Protein AF-A0A0C2JPX8-F1 (afdb_monomer_lite)

Structure (mmCIF, N/CA/C/O backbone):
data_AF-A0A0C2JPX8-F1
#
_entry.id   AF-A0A0C2JPX8-F1
#
loop_
_atom_site.group_PDB
_atom_site.id
_atom_site.type_symbol
_atom_site.label_atom_id
_atom_site.label_alt_id
_atom_site.label_comp_id
_atom_site.label_asym_id
_atom_site.label_entity_id
_atom_site.label_seq_id
_atom_site.pdbx_PDB_ins_code
_atom_site.Cartn_x
_atom_site.Cartn_y
_atom_site.Cartn_z
_atom_site.occupancy
_atom_site.B_iso_or_equiv
_atom_site.auth_seq_id
_atom_site.auth_comp_id
_atom_site.auth_asym_id
_atom_site.auth_atom_id
_atom_site.pdbx_PDB_model_num
ATOM 1 N N . MET A 1 1 ? 10.634 -62.942 -12.193 1.00 43.28 1 MET A N 1
ATOM 2 C CA . MET A 1 1 ? 10.716 -61.621 -11.529 1.00 43.28 1 MET A CA 1
ATOM 3 C C . MET A 1 1 ? 11.024 -60.560 -12.568 1.00 43.28 1 MET A C 1
ATOM 5 O O . MET A 1 1 ? 12.097 -60.621 -13.146 1.00 43.28 1 MET A O 1
ATOM 9 N N . LYS A 1 2 ? 10.085 -59.637 -12.792 1.00 34.66 2 LYS A N 1
ATOM 10 C CA . LYS A 1 2 ? 10.260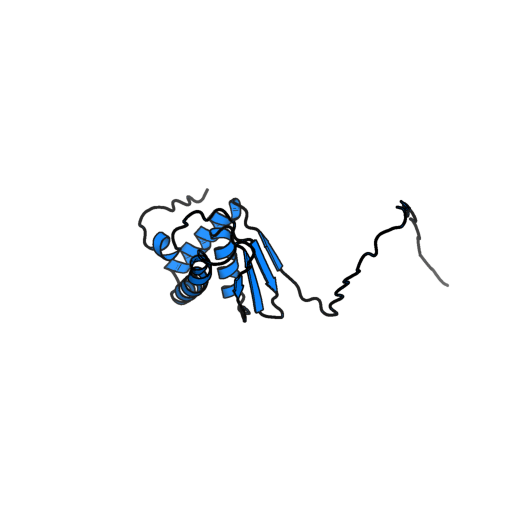 -58.183 -12.972 1.00 34.66 2 LYS A CA 1
ATOM 11 C C . LYS A 1 2 ? 8.965 -57.647 -13.586 1.00 34.66 2 LYS A C 1
ATOM 13 O O . LYS A 1 2 ? 8.630 -57.945 -14.725 1.00 34.66 2 LYS A O 1
ATOM 18 N N . LYS A 1 3 ? 8.199 -56.945 -12.750 1.00 36.62 3 LYS A N 1
ATOM 19 C CA . LYS A 1 3 ? 7.148 -56.023 -13.174 1.00 36.62 3 LYS A CA 1
ATOM 20 C C . LYS A 1 3 ? 7.862 -54.798 -13.726 1.00 36.62 3 LYS A C 1
ATOM 22 O O . LYS A 1 3 ? 8.678 -54.235 -13.003 1.00 36.62 3 LYS A O 1
ATOM 27 N N . GLU A 1 4 ? 7.510 -54.359 -14.923 1.00 34.53 4 GLU A N 1
ATOM 28 C CA . GLU A 1 4 ? 7.796 -52.992 -15.340 1.00 34.53 4 GLU A CA 1
ATOM 29 C C . GLU A 1 4 ? 6.554 -52.423 -16.019 1.00 34.53 4 GLU A C 1
ATOM 31 O O . GLU A 1 4 ? 6.160 -52.780 -17.125 1.00 34.53 4 GLU A O 1
ATOM 36 N N . SER A 1 5 ? 5.868 -51.613 -15.220 1.00 40.56 5 SER A N 1
ATOM 37 C CA . SER A 1 5 ? 4.801 -50.708 -15.601 1.00 40.56 5 SER A CA 1
ATOM 38 C C . SER A 1 5 ? 5.434 -49.520 -16.305 1.00 40.56 5 SER A C 1
ATOM 40 O O . SER A 1 5 ? 6.288 -48.886 -15.699 1.00 40.56 5 SER A O 1
ATOM 42 N N . ASN A 1 6 ? 4.966 -49.177 -17.504 1.00 37.09 6 ASN A N 1
ATOM 43 C CA . ASN A 1 6 ? 4.889 -47.790 -17.962 1.00 37.09 6 ASN A CA 1
ATOM 44 C C . ASN A 1 6 ? 3.889 -47.687 -19.119 1.00 37.09 6 ASN A C 1
ATOM 46 O O . ASN A 1 6 ? 4.187 -48.008 -20.266 1.00 37.09 6 ASN A O 1
ATOM 50 N N . ARG A 1 7 ? 2.672 -47.236 -18.792 1.00 37.94 7 ARG A N 1
ATOM 51 C CA . ARG A 1 7 ? 1.721 -46.682 -19.759 1.00 37.94 7 ARG A CA 1
ATOM 52 C C . ARG A 1 7 ? 2.335 -45.401 -20.332 1.00 37.94 7 ARG A C 1
ATOM 54 O O . ARG A 1 7 ? 2.373 -44.389 -19.642 1.00 37.94 7 ARG A O 1
ATOM 61 N N . GLN A 1 8 ? 2.793 -45.453 -21.577 1.00 37.81 8 GLN A N 1
ATOM 62 C CA . GLN A 1 8 ? 2.970 -44.274 -22.422 1.00 37.81 8 GLN A CA 1
ATOM 63 C C . GLN A 1 8 ? 1.706 -44.118 -23.278 1.00 37.81 8 GLN A C 1
ATOM 65 O O . GLN A 1 8 ? 1.369 -44.994 -24.067 1.00 37.81 8 GLN A O 1
ATOM 70 N N . LEU A 1 9 ? 0.970 -43.036 -23.036 1.00 32.12 9 LEU A N 1
ATOM 71 C CA . LEU A 1 9 ? -0.199 -42.541 -23.774 1.00 32.12 9 LEU A CA 1
ATOM 72 C C . LEU A 1 9 ? -0.318 -41.084 -23.274 1.00 32.12 9 LEU A C 1
ATOM 74 O O . LEU A 1 9 ? -0.439 -40.889 -22.070 1.00 32.12 9 LEU A O 1
ATOM 78 N N . PHE A 1 10 ? -0.164 -40.007 -24.035 1.00 34.19 10 PHE A N 1
ATOM 79 C CA . PHE A 1 10 ? -0.523 -39.734 -25.418 1.00 34.19 10 PHE A CA 1
ATOM 80 C C . PHE A 1 10 ? 0.502 -38.781 -26.054 1.00 34.19 10 PHE A C 1
ATOM 82 O O . PHE A 1 10 ? 0.807 -37.727 -25.498 1.00 34.19 10 PHE A O 1
ATOM 89 N N . GLU A 1 11 ? 0.969 -39.131 -27.250 1.00 37.34 11 GLU A N 1
ATOM 90 C CA . GLU A 1 11 ? 1.452 -38.171 -28.239 1.00 37.34 11 GLU A CA 1
ATOM 91 C C . GLU A 1 11 ? 0.235 -37.539 -28.923 1.00 37.34 11 GLU A C 1
ATOM 93 O O . GLU A 1 11 ? -0.553 -38.248 -29.541 1.00 37.34 11 GLU A O 1
ATOM 98 N N . MET A 1 12 ? 0.091 -36.219 -28.833 1.00 33.75 12 MET A N 1
ATOM 99 C CA . MET A 1 12 ? -0.644 -35.402 -29.804 1.00 33.75 12 MET A CA 1
ATOM 100 C C . MET A 1 12 ? 0.033 -34.033 -29.841 1.00 33.75 12 MET A C 1
ATOM 102 O O . MET A 1 12 ? -0.323 -33.098 -29.130 1.00 33.75 12 MET A O 1
ATOM 106 N N . THR A 1 13 ? 1.103 -33.961 -30.628 1.00 36.22 13 THR A N 1
ATOM 107 C CA . THR A 1 13 ? 1.795 -32.718 -30.955 1.00 36.22 13 THR A CA 1
ATOM 108 C C . THR A 1 13 ? 1.098 -32.126 -32.173 1.00 36.22 13 THR A C 1
ATOM 110 O O . THR A 1 13 ? 1.383 -32.531 -33.300 1.00 36.22 13 THR A O 1
ATOM 113 N N . ASP A 1 14 ? 0.193 -31.171 -31.966 1.00 35.84 14 ASP A N 1
ATOM 114 C CA . ASP A 1 14 ? -0.290 -30.333 -33.062 1.00 35.84 14 ASP A CA 1
ATOM 115 C C . ASP A 1 14 ? 0.857 -29.431 -33.529 1.00 35.84 14 ASP A C 1
ATOM 117 O O . ASP A 1 14 ? 1.208 -28.414 -32.926 1.00 35.84 14 ASP A O 1
ATOM 121 N N . ARG A 1 15 ? 1.486 -29.858 -34.625 1.00 35.91 15 ARG A N 1
ATOM 122 C CA . ARG A 1 15 ? 2.350 -29.030 -35.458 1.00 35.91 15 ARG A CA 1
ATOM 123 C C . ARG A 1 15 ? 1.468 -28.041 -36.219 1.00 35.91 15 ARG A C 1
ATOM 125 O O . ARG A 1 15 ? 0.912 -28.384 -37.256 1.00 35.91 15 ARG A O 1
ATOM 132 N N . GLN A 1 16 ? 1.402 -26.800 -35.750 1.00 34.66 16 GLN A N 1
ATOM 133 C CA . GLN A 1 16 ? 1.191 -25.664 -36.646 1.00 34.66 16 GLN A CA 1
ATOM 134 C C . GLN A 1 16 ? 2.543 -25.007 -36.921 1.00 34.66 16 GLN A C 1
ATOM 136 O O . GLN A 1 16 ? 3.093 -24.266 -36.107 1.00 34.66 16 GLN A O 1
ATOM 141 N N . GLU A 1 17 ? 3.099 -25.347 -38.081 1.00 34.22 17 GLU A N 1
ATOM 142 C CA . GLU A 1 17 ? 4.228 -24.657 -38.691 1.00 34.22 17 GLU A CA 1
ATOM 143 C C . GLU A 1 17 ? 3.755 -23.278 -39.177 1.00 34.22 17 GLU A C 1
ATOM 145 O O . GLU A 1 17 ? 2.850 -23.179 -40.003 1.00 34.22 17 GLU A O 1
ATOM 150 N N . LEU A 1 18 ? 4.359 -22.204 -38.660 1.00 36.69 18 LEU A N 1
ATOM 151 C CA . LEU A 1 18 ? 4.237 -20.855 -39.220 1.00 36.69 18 LEU A CA 1
ATOM 152 C C . LEU A 1 18 ? 5.552 -20.480 -39.924 1.00 36.69 18 LEU A C 1
ATOM 154 O O . LEU A 1 18 ? 6.627 -20.770 -39.387 1.00 36.69 18 LEU A O 1
ATOM 158 N N . PRO A 1 19 ? 5.489 -19.846 -41.109 1.00 33.31 19 PRO A N 1
ATOM 159 C CA . PRO A 1 19 ? 6.637 -19.675 -41.987 1.00 33.31 19 PRO A CA 1
ATOM 160 C C . PRO A 1 19 ? 7.632 -18.611 -41.500 1.00 33.31 19 PRO A C 1
ATOM 162 O O . PRO A 1 19 ? 7.293 -17.616 -40.864 1.00 33.31 19 PRO A O 1
ATOM 165 N N . ASN A 1 20 ? 8.886 -18.891 -41.852 1.00 35.12 20 ASN A N 1
ATOM 166 C CA . ASN A 1 20 ? 10.124 -18.120 -41.747 1.00 35.12 20 ASN A CA 1
ATOM 167 C C . ASN A 1 20 ? 9.996 -16.583 -41.780 1.00 35.12 20 ASN A C 1
ATOM 169 O O . ASN A 1 20 ? 9.399 -16.037 -42.704 1.00 35.12 20 ASN A O 1
ATOM 173 N N . GLY A 1 21 ? 10.707 -15.881 -40.875 1.00 40.72 21 GLY A N 1
ATOM 174 C CA . GLY A 1 21 ? 11.113 -14.497 -41.175 1.00 40.72 21 GLY A CA 1
ATOM 175 C C . GLY A 1 21 ? 11.453 -13.507 -40.056 1.00 40.72 21 GLY A C 1
ATOM 176 O O . GLY A 1 21 ? 11.807 -12.384 -40.394 1.00 40.72 21 GLY A O 1
ATOM 177 N N . VAL A 1 22 ? 11.390 -13.836 -38.758 1.00 37.38 22 VAL A N 1
ATOM 178 C CA . VAL A 1 22 ? 11.751 -12.860 -37.700 1.00 37.38 22 VAL A CA 1
ATOM 179 C C . VAL A 1 22 ? 12.680 -13.493 -36.661 1.00 37.38 22 VAL A C 1
ATOM 181 O O . VAL A 1 22 ? 12.290 -14.484 -36.035 1.00 37.38 22 VAL A O 1
ATOM 184 N N . PRO A 1 23 ? 13.893 -12.954 -36.414 1.00 37.00 23 PRO A N 1
ATOM 185 C CA . PRO A 1 23 ? 14.727 -13.444 -35.330 1.00 37.00 23 PRO A CA 1
ATOM 186 C C . PRO A 1 23 ? 14.066 -13.073 -33.998 1.00 37.00 23 PRO A C 1
ATOM 188 O O . PRO A 1 23 ? 14.153 -11.942 -33.520 1.00 37.00 23 PRO A O 1
ATOM 191 N N . LYS A 1 24 ? 13.403 -14.047 -33.367 1.00 37.88 24 LYS A N 1
ATOM 192 C CA . LYS A 1 24 ? 13.006 -13.954 -31.961 1.00 37.88 24 LYS A CA 1
ATOM 193 C C . LYS A 1 24 ? 14.287 -13.880 -31.127 1.00 37.88 24 LYS A C 1
ATOM 195 O O . LYS A 1 24 ? 14.913 -14.907 -30.868 1.00 37.88 24 LYS A O 1
ATOM 200 N N . LYS A 1 25 ? 14.672 -12.678 -30.682 1.00 32.31 25 LYS A N 1
ATOM 201 C CA . LYS A 1 25 ? 15.606 -12.512 -29.558 1.00 32.31 25 LYS A CA 1
ATOM 202 C C . LYS A 1 25 ? 14.980 -13.194 -28.340 1.00 32.31 25 LYS A C 1
ATOM 204 O O . LYS A 1 25 ? 14.154 -12.621 -27.635 1.00 32.31 25 LYS A O 1
ATOM 209 N N . LYS A 1 26 ? 15.349 -14.456 -28.119 1.00 33.56 26 LYS A N 1
ATOM 210 C CA . LYS A 1 26 ? 15.081 -15.182 -26.881 1.00 33.56 26 LYS A CA 1
ATOM 211 C C . LYS A 1 26 ? 15.968 -14.581 -25.794 1.00 33.56 26 LYS A C 1
ATOM 213 O O . LYS A 1 26 ? 17.030 -15.115 -25.497 1.00 33.56 26 LYS A O 1
ATOM 218 N N . ASN A 1 27 ? 15.524 -13.492 -25.174 1.00 31.52 27 ASN A N 1
ATOM 219 C CA . ASN A 1 27 ? 16.053 -13.099 -23.870 1.00 31.52 27 ASN A CA 1
ATOM 220 C C . ASN A 1 27 ? 15.421 -14.007 -22.808 1.00 31.52 27 ASN A C 1
ATOM 222 O O . ASN A 1 27 ? 14.572 -13.596 -22.024 1.00 31.52 27 ASN A O 1
ATOM 226 N N . GLY A 1 28 ? 15.814 -15.281 -22.829 1.00 32.88 28 GLY A N 1
ATOM 227 C CA . GLY A 1 28 ? 15.562 -16.205 -21.736 1.00 32.88 28 GLY A CA 1
ATOM 228 C C . GLY A 1 28 ? 16.477 -15.840 -20.575 1.00 32.88 28 GLY A C 1
ATOM 229 O O . GLY A 1 28 ? 17.576 -16.375 -20.467 1.00 32.88 28 GLY A O 1
ATOM 230 N N . PHE A 1 29 ? 16.036 -14.927 -19.711 1.00 39.28 29 PHE A N 1
ATOM 231 C CA . PHE A 1 29 ? 16.633 -14.756 -18.388 1.00 39.28 29 PHE A CA 1
ATOM 232 C C . PHE A 1 29 ? 16.217 -15.952 -17.521 1.00 39.28 29 PHE A C 1
ATOM 234 O O . PHE A 1 29 ? 15.279 -15.893 -16.730 1.00 39.28 29 PHE A O 1
ATOM 241 N N . ALA A 1 30 ? 16.904 -17.079 -17.706 1.00 36.56 30 ALA A N 1
ATOM 242 C CA . ALA A 1 30 ? 16.841 -18.200 -16.782 1.00 36.56 30 ALA A CA 1
ATOM 243 C C . ALA A 1 30 ? 17.611 -17.821 -15.504 1.00 36.56 30 ALA A C 1
ATOM 245 O O . ALA A 1 30 ? 18.815 -18.052 -15.390 1.00 36.56 30 ALA A O 1
ATOM 246 N N . SER A 1 31 ? 16.922 -17.194 -14.550 1.00 39.53 31 SER A N 1
ATOM 247 C CA . SER A 1 31 ? 17.432 -16.998 -13.190 1.00 39.53 31 SER A CA 1
ATOM 248 C C . SER A 1 31 ? 17.476 -18.350 -12.473 1.00 39.53 31 SER A C 1
ATOM 250 O O . SER A 1 31 ? 16.440 -18.971 -12.251 1.00 39.53 31 SER A O 1
ATOM 252 N N . ARG A 1 32 ? 18.675 -18.809 -12.095 1.00 41.69 32 ARG A N 1
ATOM 253 C CA . ARG A 1 32 ? 18.936 -20.079 -11.382 1.00 41.69 32 ARG A CA 1
ATOM 254 C C . ARG A 1 32 ? 18.589 -20.050 -9.882 1.00 41.69 32 ARG A C 1
ATOM 256 O O . ARG A 1 32 ? 19.124 -20.835 -9.110 1.00 41.69 32 ARG A O 1
ATOM 263 N N . PHE A 1 33 ? 17.677 -19.179 -9.470 1.00 43.16 33 PHE A N 1
ATOM 264 C CA . PHE A 1 33 ? 17.110 -19.136 -8.123 1.00 43.16 33 PHE A CA 1
ATOM 265 C C . PHE A 1 33 ? 15.622 -18.798 -8.262 1.00 43.16 33 PHE A C 1
ATOM 267 O O . PHE A 1 33 ? 15.311 -17.886 -9.040 1.00 43.16 33 PHE A O 1
ATOM 274 N N . PRO A 1 34 ? 14.696 -19.471 -7.548 1.00 48.22 34 PRO A N 1
ATOM 275 C CA . PRO A 1 34 ? 13.294 -19.079 -7.545 1.00 48.22 34 PRO A CA 1
ATOM 276 C C . PRO A 1 34 ? 13.170 -17.791 -6.727 1.00 48.22 34 PRO A C 1
ATOM 278 O O . PRO A 1 34 ? 12.800 -17.787 -5.558 1.00 48.22 34 PRO A O 1
ATOM 281 N N . HIS A 1 35 ? 13.557 -16.667 -7.322 1.00 57.12 35 HIS A N 1
ATOM 282 C CA . HIS A 1 35 ? 13.210 -15.357 -6.808 1.00 57.12 35 HIS A CA 1
ATOM 283 C C . HIS A 1 35 ? 11.707 -15.219 -7.023 1.00 57.12 35 HIS A C 1
ATOM 285 O O . HIS A 1 35 ? 11.258 -14.922 -8.126 1.00 57.12 35 HIS A O 1
ATOM 291 N N . GLY A 1 36 ? 10.928 -15.540 -5.989 1.00 68.00 36 GLY A N 1
ATOM 292 C CA . GLY A 1 36 ? 9.489 -15.325 -6.001 1.00 68.00 36 GLY A CA 1
ATOM 293 C C . GLY A 1 36 ? 9.235 -13.844 -6.229 1.00 68.00 36 GLY A C 1
ATOM 294 O O . GLY A 1 36 ? 9.641 -13.014 -5.421 1.00 68.00 36 GLY A O 1
ATOM 295 N N . VAL A 1 37 ? 8.632 -13.511 -7.359 1.00 78.56 37 VAL A N 1
ATOM 296 C CA . VAL A 1 37 ? 8.228 -12.148 -7.671 1.00 78.56 37 VAL A CA 1
ATOM 297 C C . VAL A 1 37 ? 6.723 -12.071 -7.502 1.00 78.56 37 VAL A C 1
ATOM 299 O O . VAL A 1 37 ? 5.995 -12.898 -8.046 1.00 78.56 37 VAL A O 1
ATOM 302 N N . TYR A 1 38 ? 6.275 -11.067 -6.760 1.00 82.50 38 TYR A N 1
ATOM 303 C CA . TYR A 1 38 ? 4.866 -10.792 -6.537 1.00 82.50 38 TYR A CA 1
ATOM 304 C C . TYR A 1 38 ? 4.457 -9.593 -7.384 1.00 82.50 38 TYR A C 1
ATOM 306 O O . TYR A 1 38 ? 5.160 -8.584 -7.423 1.00 82.50 38 TYR A O 1
ATOM 314 N N . PHE A 1 39 ? 3.317 -9.704 -8.048 1.00 86.56 39 PHE A N 1
ATOM 315 C CA . PHE A 1 39 ? 2.715 -8.634 -8.830 1.00 86.56 39 PHE A CA 1
ATOM 316 C C . PHE A 1 39 ? 1.304 -8.410 -8.305 1.00 86.56 39 PHE A C 1
ATOM 318 O O . PHE A 1 39 ? 0.643 -9.368 -7.900 1.00 86.56 39 PHE A O 1
ATOM 325 N N . GLY A 1 40 ? 0.847 -7.167 -8.338 1.00 82.00 40 GLY A N 1
ATOM 326 C CA . GLY A 1 40 ? -0.536 -6.836 -8.044 1.00 82.00 40 GLY A CA 1
ATOM 327 C C . GLY A 1 40 ? -0.987 -5.632 -8.849 1.00 82.00 40 GLY A C 1
ATOM 328 O O . GLY A 1 40 ? -0.214 -4.715 -9.126 1.00 82.00 40 GLY A O 1
ATOM 329 N N . SER A 1 41 ? -2.252 -5.661 -9.229 1.00 82.12 41 SER A N 1
ATOM 330 C CA . SER A 1 41 ? -2.993 -4.522 -9.753 1.00 82.12 41 SER A CA 1
ATOM 331 C C . SER A 1 41 ? -4.105 -4.203 -8.771 1.00 82.12 41 SER A C 1
ATOM 333 O O . SER A 1 41 ? -4.628 -5.115 -8.127 1.00 82.12 41 SER A O 1
ATOM 335 N N . TYR A 1 42 ? -4.474 -2.932 -8.662 1.00 74.56 42 TYR A N 1
ATOM 336 C CA . TYR A 1 42 ? -5.640 -2.576 -7.866 1.00 74.56 42 TYR A CA 1
ATOM 337 C C . TYR A 1 42 ? -6.914 -3.176 -8.486 1.00 74.56 42 TYR A C 1
ATOM 339 O O . TYR A 1 42 ? -7.017 -3.346 -9.703 1.00 74.56 42 TYR A O 1
ATOM 347 N N . VAL A 1 43 ? -7.891 -3.470 -7.634 1.00 76.06 43 VAL A N 1
ATOM 348 C CA . VAL A 1 43 ? -9.265 -3.823 -8.007 1.00 76.06 43 VAL A CA 1
ATOM 349 C C . VAL A 1 43 ? -10.185 -2.991 -7.122 1.00 76.06 43 VAL A C 1
ATOM 351 O O . VAL A 1 43 ? -9.886 -2.817 -5.941 1.00 76.06 43 VAL A O 1
ATOM 354 N N . ASP A 1 44 ? -11.300 -2.482 -7.649 1.00 74.12 44 ASP A N 1
ATOM 355 C CA . ASP A 1 44 ? -12.174 -1.570 -6.895 1.00 74.12 44 ASP A CA 1
ATOM 356 C C . ASP A 1 44 ? -12.639 -2.153 -5.548 1.00 74.12 44 ASP A C 1
ATOM 358 O O . ASP A 1 44 ? -12.651 -1.460 -4.533 1.00 74.12 44 ASP A O 1
ATOM 362 N N . SER A 1 45 ? -12.907 -3.462 -5.495 1.00 70.69 45 SER A N 1
ATOM 363 C CA . SER A 1 45 ? -13.273 -4.176 -4.262 1.00 70.69 45 SER A CA 1
ATOM 364 C C . SER A 1 45 ? -12.182 -4.197 -3.189 1.00 70.69 45 SER A C 1
ATOM 366 O O . SER A 1 45 ? -12.469 -4.420 -2.009 1.00 70.69 45 SER A O 1
ATOM 368 N N . ASP A 1 46 ? -10.923 -4.031 -3.591 1.00 80.06 46 ASP A N 1
ATOM 369 C CA . ASP A 1 46 ? -9.786 -4.031 -2.679 1.00 80.06 46 ASP A CA 1
ATOM 370 C C . ASP A 1 46 ? -9.544 -2.643 -2.089 1.00 80.06 46 ASP A C 1
ATOM 372 O O . ASP A 1 46 ? -9.025 -2.559 -0.979 1.00 80.06 46 ASP A O 1
ATOM 376 N N . ILE A 1 47 ? -9.998 -1.567 -2.745 1.00 84.31 47 ILE A N 1
ATOM 377 C CA . ILE A 1 47 ? -9.852 -0.190 -2.252 1.00 84.31 47 ILE A CA 1
ATOM 378 C C . ILE A 1 47 ? -10.481 -0.049 -0.864 1.00 84.31 47 ILE A C 1
ATOM 380 O O . ILE A 1 47 ? -9.813 0.416 0.058 1.00 84.31 47 ILE A O 1
ATOM 384 N N . ASP A 1 48 ? -11.730 -0.488 -0.690 1.00 87.19 48 ASP A N 1
ATOM 385 C CA . ASP A 1 48 ? -12.461 -0.333 0.575 1.00 87.19 48 ASP A CA 1
ATOM 386 C C . ASP A 1 48 ? -11.833 -1.151 1.704 1.00 87.19 48 ASP A C 1
ATOM 388 O O . ASP A 1 48 ? -11.658 -0.667 2.826 1.00 87.19 48 ASP A O 1
ATOM 392 N N . LYS A 1 49 ? -11.429 -2.393 1.407 1.00 89.69 49 LYS A N 1
ATOM 393 C CA . LYS A 1 49 ? -10.737 -3.264 2.368 1.00 89.69 49 LYS A CA 1
ATOM 394 C C . LYS A 1 49 ? -9.400 -2.664 2.782 1.00 89.69 49 LYS A C 1
ATOM 396 O O . LYS A 1 49 ? -9.056 -2.662 3.966 1.00 89.69 49 LYS A O 1
ATOM 401 N N . SER A 1 50 ? -8.653 -2.152 1.813 1.00 92.31 50 SER A N 1
ATOM 402 C CA . SER A 1 50 ? -7.341 -1.559 2.028 1.00 92.31 50 SER A CA 1
ATOM 403 C C . SER A 1 50 ? -7.438 -0.241 2.782 1.00 92.31 50 SER A C 1
ATOM 405 O O . SER A 1 50 ? -6.675 -0.027 3.723 1.00 92.31 50 SER A O 1
ATOM 407 N N . LEU A 1 51 ? -8.437 0.585 2.476 1.00 91.75 51 LEU A N 1
ATOM 408 C CA . LEU A 1 51 ? -8.725 1.807 3.212 1.00 91.75 51 LEU A CA 1
ATOM 409 C C . LEU A 1 51 ? -9.159 1.509 4.654 1.00 91.75 51 LEU A C 1
ATOM 411 O O . LEU A 1 51 ? -8.606 2.105 5.579 1.00 91.75 51 LEU A O 1
ATOM 415 N N . LYS A 1 52 ? -10.070 0.546 4.876 1.00 92.00 52 LYS A N 1
ATOM 416 C CA . LYS A 1 52 ? -10.467 0.097 6.227 1.00 92.00 52 LYS A CA 1
ATOM 417 C C . LYS A 1 52 ? -9.237 -0.338 7.023 1.00 92.00 52 LYS A C 1
ATOM 419 O O . LYS A 1 52 ? -9.017 0.147 8.131 1.00 92.00 52 LYS A O 1
ATOM 424 N N . PHE A 1 53 ? -8.396 -1.194 6.438 1.00 93.75 53 PHE A N 1
ATOM 425 C CA . PHE A 1 53 ? -7.155 -1.656 7.060 1.00 93.75 53 PHE A CA 1
ATOM 426 C C . PHE A 1 53 ? -6.225 -0.495 7.432 1.00 93.75 53 PHE A C 1
ATOM 428 O O . PHE A 1 53 ? -5.751 -0.431 8.570 1.00 93.75 53 PHE A O 1
ATOM 435 N N . LEU A 1 54 ? -5.970 0.423 6.495 1.00 94.56 54 LEU A N 1
ATOM 436 C CA . LEU A 1 54 ? -5.095 1.569 6.721 1.00 94.56 54 LEU A CA 1
ATOM 437 C C . LEU A 1 54 ? -5.637 2.442 7.854 1.00 94.56 54 LEU A C 1
ATOM 439 O O . LEU A 1 54 ? -4.907 2.702 8.803 1.00 94.56 54 LEU A O 1
ATOM 443 N N . LEU A 1 55 ? -6.915 2.823 7.818 1.00 94.06 55 LEU A N 1
ATOM 444 C CA . LEU A 1 55 ? -7.521 3.709 8.816 1.00 94.06 55 LEU A CA 1
ATOM 445 C C . LEU A 1 55 ? -7.575 3.093 10.215 1.00 94.06 55 LEU A C 1
ATOM 447 O O . LEU A 1 55 ? -7.241 3.770 11.191 1.00 94.06 55 LEU A O 1
ATOM 451 N N . THR A 1 56 ? -7.964 1.821 10.330 1.00 92.50 56 THR A N 1
ATOM 452 C CA . THR A 1 56 ? -8.021 1.128 11.624 1.00 92.50 56 THR A CA 1
ATOM 453 C C . THR A 1 56 ? -6.641 1.074 12.274 1.00 92.50 56 THR A C 1
ATOM 455 O O . THR A 1 56 ? -6.503 1.387 13.454 1.00 92.50 56 THR A O 1
ATOM 458 N N . ASN A 1 57 ? -5.593 0.732 11.524 1.00 93.19 57 ASN A N 1
ATOM 459 C CA . ASN A 1 57 ? -4.245 0.629 12.085 1.00 93.19 57 ASN A CA 1
ATOM 460 C C . ASN A 1 57 ? -3.588 2.001 12.304 1.00 93.19 57 ASN A C 1
ATOM 462 O O . ASN A 1 57 ? -2.865 2.190 13.283 1.00 93.19 57 ASN A O 1
ATOM 466 N N . TYR A 1 58 ? -3.877 2.979 11.444 1.00 93.38 58 TYR A N 1
ATOM 467 C CA . TYR A 1 58 ? -3.343 4.340 11.536 1.00 93.38 58 TYR A CA 1
ATOM 468 C C . TYR A 1 58 ? -3.757 5.055 12.828 1.00 93.38 58 TYR A C 1
ATOM 470 O O . TYR A 1 58 ? -2.950 5.764 13.435 1.00 93.38 58 TYR A O 1
ATOM 478 N N . LYS A 1 59 ? -5.000 4.836 13.278 1.00 89.50 59 LYS A N 1
ATOM 479 C CA . LYS A 1 59 ? -5.527 5.394 14.534 1.00 89.50 59 LYS A CA 1
ATOM 480 C C . LYS A 1 59 ? -4.944 4.722 15.780 1.00 89.50 59 LYS A C 1
ATOM 482 O O . LYS A 1 59 ? -4.823 5.370 16.813 1.00 89.50 59 LYS A O 1
ATOM 487 N N . ASN A 1 60 ? -4.564 3.450 15.670 1.00 90.56 60 ASN A N 1
ATOM 488 C CA . ASN A 1 60 ? -4.207 2.612 16.815 1.00 90.56 60 ASN A CA 1
ATOM 489 C C . ASN A 1 60 ? -2.694 2.425 17.019 1.00 90.56 60 ASN A C 1
ATOM 491 O O . ASN A 1 60 ? -2.285 1.908 18.055 1.00 90.56 60 ASN A O 1
ATOM 495 N N . SER A 1 61 ? -1.845 2.810 16.057 1.00 94.94 61 SER A N 1
ATOM 496 C CA . SER A 1 61 ? -0.396 2.595 16.150 1.00 94.94 61 SER A CA 1
ATOM 497 C C . SER A 1 61 ? 0.421 3.758 15.593 1.00 94.94 61 SER A C 1
ATOM 499 O O . SER A 1 61 ? 0.419 4.047 14.396 1.00 94.94 61 SER A O 1
ATOM 501 N N . ASP A 1 62 ? 1.215 4.377 16.467 1.00 93.81 62 ASP A N 1
ATOM 502 C CA . ASP A 1 62 ? 2.146 5.451 16.112 1.00 93.81 62 ASP A CA 1
ATOM 503 C C . ASP A 1 62 ? 3.227 4.995 15.128 1.00 93.81 62 ASP A C 1
ATOM 505 O O . ASP A 1 62 ? 3.605 5.739 14.220 1.00 93.81 62 ASP A O 1
ATOM 509 N N . SER A 1 63 ? 3.725 3.767 15.295 1.00 93.44 63 SER A N 1
ATOM 510 C CA . SER A 1 63 ? 4.713 3.180 14.385 1.00 93.44 63 SER A CA 1
ATOM 511 C C . SER A 1 63 ? 4.111 2.970 12.995 1.00 93.44 63 SER A C 1
ATOM 513 O O . SER A 1 63 ? 4.696 3.384 11.994 1.00 93.44 63 SER A O 1
ATOM 515 N N . PHE A 1 64 ? 2.892 2.423 12.933 1.00 94.75 64 PHE A N 1
ATOM 516 C CA . PHE A 1 64 ? 2.163 2.243 11.679 1.00 94.75 64 PHE A CA 1
ATOM 517 C C . PHE A 1 64 ? 1.922 3.584 10.981 1.00 94.75 64 PHE A C 1
ATOM 519 O O . PHE A 1 64 ? 2.237 3.734 9.801 1.00 94.75 64 PHE A O 1
ATOM 526 N N . ARG A 1 65 ? 1.452 4.589 11.730 1.00 94.88 65 ARG A N 1
ATOM 527 C CA . ARG A 1 65 ? 1.234 5.955 11.241 1.00 94.88 65 ARG A CA 1
ATOM 528 C C . ARG A 1 65 ? 2.493 6.559 10.619 1.00 94.88 65 ARG A C 1
ATOM 530 O O . ARG A 1 65 ? 2.437 7.096 9.515 1.00 94.88 65 ARG A O 1
ATOM 537 N N . LYS A 1 66 ? 3.648 6.437 11.282 1.00 95.12 66 LYS A N 1
ATOM 538 C CA . LYS A 1 66 ? 4.937 6.902 10.736 1.00 95.12 66 LYS A CA 1
ATOM 539 C C . LYS A 1 66 ? 5.285 6.202 9.421 1.00 95.12 66 LYS A C 1
ATOM 541 O O . LYS A 1 66 ? 5.753 6.862 8.493 1.00 95.12 66 LYS A O 1
ATOM 546 N N . THR A 1 67 ? 5.046 4.896 9.328 1.00 94.50 67 THR A N 1
ATOM 547 C CA . THR A 1 67 ? 5.318 4.105 8.121 1.00 94.50 67 THR A CA 1
ATOM 548 C C . THR A 1 67 ? 4.406 4.496 6.962 1.00 94.50 67 THR A C 1
ATOM 550 O O . THR A 1 67 ? 4.905 4.735 5.862 1.00 94.50 67 THR A O 1
ATOM 553 N N . VAL A 1 68 ? 3.101 4.644 7.214 1.00 95.25 68 VAL A N 1
ATOM 554 C CA . VAL A 1 68 ? 2.130 5.136 6.224 1.00 95.25 68 VAL A CA 1
ATOM 555 C C . VAL A 1 68 ? 2.556 6.505 5.707 1.00 95.25 68 VAL A C 1
ATOM 557 O O . VAL A 1 68 ? 2.812 6.641 4.515 1.00 95.25 68 VAL A O 1
ATOM 560 N N . ASN A 1 69 ? 2.770 7.476 6.600 1.00 93.81 69 ASN A N 1
ATOM 561 C CA . ASN A 1 69 ? 3.133 8.844 6.215 1.00 93.81 69 ASN A CA 1
ATOM 562 C C . ASN A 1 69 ? 4.449 8.904 5.435 1.00 93.81 69 ASN A C 1
ATOM 564 O O . ASN A 1 69 ? 4.613 9.726 4.535 1.00 93.81 69 ASN A O 1
ATOM 568 N N . ARG A 1 70 ? 5.416 8.043 5.773 1.00 92.56 70 ARG A N 1
ATOM 569 C CA . ARG A 1 70 ? 6.692 7.959 5.056 1.00 92.56 70 ARG A CA 1
ATOM 570 C C . ARG A 1 70 ? 6.494 7.522 3.609 1.00 92.56 70 ARG A C 1
ATOM 572 O O . ARG A 1 70 ? 7.150 8.074 2.725 1.00 92.56 70 ARG A O 1
ATOM 579 N N . TYR A 1 71 ? 5.666 6.508 3.377 1.00 91.62 71 TYR A N 1
ATOM 580 C CA . TYR A 1 71 ? 5.482 5.959 2.040 1.00 91.62 71 TYR A CA 1
ATOM 581 C C . TYR A 1 71 ? 4.482 6.760 1.222 1.00 91.62 71 TYR A C 1
ATOM 583 O O . TYR A 1 71 ? 4.792 7.042 0.073 1.00 91.62 71 TYR A O 1
ATOM 591 N N . GLU A 1 72 ? 3.380 7.217 1.809 1.00 90.44 72 GLU A N 1
ATOM 592 C CA . GLU A 1 72 ? 2.355 8.042 1.160 1.00 90.44 72 GLU A CA 1
ATOM 593 C C . GLU A 1 72 ? 2.938 9.297 0.494 1.00 90.44 72 GLU A C 1
ATOM 595 O O . GLU A 1 72 ? 2.629 9.583 -0.661 1.00 90.44 72 GLU A O 1
ATOM 600 N N . ARG A 1 73 ? 3.900 9.976 1.137 1.00 87.50 73 ARG A N 1
ATOM 601 C CA . ARG A 1 73 ? 4.624 11.105 0.519 1.00 87.50 73 ARG A CA 1
ATOM 602 C C . ARG A 1 73 ? 5.251 10.755 -0.831 1.00 87.50 73 ARG A C 1
ATOM 604 O O . ARG A 1 73 ? 5.319 11.615 -1.699 1.00 87.50 73 ARG A O 1
ATOM 611 N N . LYS A 1 74 ? 5.703 9.512 -1.030 1.00 85.69 74 LYS A N 1
ATOM 612 C CA . LYS A 1 74 ? 6.269 9.061 -2.312 1.00 85.69 74 LYS A CA 1
ATOM 613 C C . LYS A 1 74 ? 5.207 8.880 -3.395 1.00 85.69 74 LYS A C 1
ATOM 615 O O . LYS A 1 74 ? 5.545 9.005 -4.564 1.00 85.69 74 LYS A O 1
ATOM 620 N N . PHE A 1 75 ? 3.961 8.583 -3.023 1.00 81.06 75 PHE A N 1
ATOM 621 C CA . PHE A 1 75 ? 2.839 8.501 -3.964 1.00 81.06 75 PHE A CA 1
ATOM 622 C C . PHE A 1 75 ? 2.405 9.904 -4.410 1.00 81.06 75 PHE A C 1
ATOM 624 O O . PHE A 1 75 ? 2.141 10.117 -5.593 1.00 81.06 75 PHE A O 1
ATOM 631 N N . VAL A 1 76 ? 2.403 10.865 -3.480 1.00 74.50 76 VAL A N 1
ATOM 632 C CA . VAL A 1 76 ? 1.996 12.257 -3.736 1.00 74.50 76 VAL A CA 1
ATOM 633 C C . VAL A 1 76 ? 3.068 13.054 -4.490 1.00 74.50 76 VAL A C 1
ATOM 635 O O . VAL A 1 76 ? 2.743 13.780 -5.421 1.00 74.50 76 VAL A O 1
ATOM 638 N N . ALA A 1 77 ? 4.355 12.887 -4.163 1.00 70.00 77 ALA A N 1
ATOM 639 C CA . ALA A 1 77 ? 5.456 13.702 -4.701 1.00 70.00 77 ALA A CA 1
ATOM 640 C C . ALA A 1 77 ? 5.755 13.534 -6.211 1.00 70.00 77 ALA A C 1
ATOM 642 O O . ALA A 1 77 ? 6.738 14.087 -6.695 1.00 70.00 77 ALA A O 1
ATOM 643 N N . ARG A 1 78 ? 4.961 12.761 -6.964 1.00 61.19 78 ARG A N 1
ATOM 644 C CA . ARG A 1 78 ? 5.201 12.464 -8.387 1.00 61.19 78 ARG A CA 1
ATOM 645 C C . ARG A 1 78 ? 4.270 13.186 -9.355 1.00 61.19 78 ARG A C 1
ATOM 647 O O . ARG A 1 78 ? 4.369 12.937 -10.548 1.00 61.19 78 ARG A O 1
ATOM 654 N N . SER A 1 79 ? 3.434 14.124 -8.916 1.00 52.00 79 SER A N 1
ATOM 655 C CA . SER A 1 79 ? 2.611 14.888 -9.872 1.00 52.00 79 SER A CA 1
ATOM 656 C C . SER A 1 79 ? 3.424 15.756 -10.862 1.00 52.00 79 SER A C 1
ATOM 658 O O . SER A 1 79 ? 2.830 16.531 -11.600 1.00 52.00 79 SER A O 1
ATOM 660 N N . GLU A 1 80 ? 4.761 15.651 -10.901 1.00 50.88 80 GLU A N 1
ATOM 661 C CA . GLU A 1 80 ? 5.663 16.499 -11.692 1.00 50.88 80 GLU A CA 1
ATOM 662 C C . GLU A 1 80 ? 6.639 15.732 -12.616 1.00 50.88 80 GLU A C 1
ATOM 664 O O . GLU A 1 80 ? 7.403 16.368 -13.338 1.00 50.88 80 GLU A O 1
ATOM 669 N N . GLN A 1 81 ? 6.657 14.388 -12.636 1.00 49.38 81 GLN A N 1
ATOM 670 C CA . GLN A 1 81 ? 7.627 13.621 -13.444 1.00 49.38 81 GLN A CA 1
ATOM 671 C C . GLN A 1 81 ? 6.962 12.512 -14.267 1.00 49.38 81 GLN A C 1
ATOM 673 O O . GLN A 1 81 ? 6.304 11.652 -13.695 1.00 49.38 81 GLN A O 1
ATOM 678 N N . SER A 1 82 ? 7.179 12.593 -15.588 1.00 53.00 82 SER A N 1
ATOM 679 C CA . SER A 1 82 ? 6.879 11.665 -16.697 1.00 53.00 82 SER A CA 1
ATOM 680 C C . SER A 1 82 ? 5.918 10.482 -16.425 1.00 53.00 82 SER A C 1
ATOM 682 O O . SER A 1 82 ? 6.218 9.634 -15.581 1.00 53.00 82 SER A O 1
ATOM 684 N N . PRO A 1 83 ? 4.825 10.335 -17.205 1.00 55.66 83 PRO A N 1
ATOM 685 C CA . PRO A 1 83 ? 3.800 9.298 -17.000 1.00 55.66 83 PRO A CA 1
ATOM 686 C C . PRO A 1 83 ? 4.324 7.852 -17.097 1.00 55.66 83 PRO A C 1
ATOM 688 O O . PRO A 1 83 ? 3.779 6.959 -16.453 1.00 55.66 83 PRO A O 1
ATOM 691 N N . ASP A 1 84 ? 5.429 7.617 -17.813 1.00 58.94 84 ASP A N 1
ATOM 692 C CA . ASP A 1 84 ? 6.005 6.274 -17.993 1.00 58.94 84 ASP A CA 1
ATOM 693 C C . ASP A 1 84 ? 6.946 5.823 -16.867 1.00 58.94 84 ASP A C 1
ATOM 695 O O . ASP A 1 84 ? 7.398 4.671 -16.838 1.00 58.94 84 ASP A O 1
ATOM 699 N N . ASP A 1 85 ? 7.276 6.701 -15.919 1.00 69.00 85 ASP A N 1
ATOM 700 C CA . ASP A 1 85 ? 8.230 6.326 -14.894 1.00 69.00 85 ASP A CA 1
ATOM 701 C C . ASP A 1 85 ? 7.517 5.517 -13.788 1.00 69.00 85 ASP A C 1
ATOM 703 O O . ASP A 1 85 ? 6.545 5.950 -13.159 1.00 69.00 85 ASP A O 1
ATOM 707 N N . TYR A 1 86 ? 8.105 4.387 -13.397 1.00 76.06 86 TYR A N 1
ATOM 708 C CA . TYR A 1 86 ? 7.768 3.664 -12.164 1.00 76.06 86 TYR A CA 1
ATOM 709 C C . TYR A 1 86 ? 8.518 4.240 -10.947 1.00 76.06 86 TYR A C 1
ATOM 711 O O . TYR A 1 86 ? 9.682 4.643 -11.043 1.00 76.06 86 TYR A O 1
ATOM 719 N N . ILE A 1 87 ? 7.892 4.248 -9.766 1.00 83.44 87 ILE A N 1
ATOM 720 C CA . ILE A 1 87 ? 8.568 4.568 -8.497 1.00 83.44 87 ILE A CA 1
ATOM 721 C C . ILE A 1 87 ? 9.193 3.295 -7.944 1.00 83.44 87 ILE A C 1
ATOM 723 O O . ILE A 1 87 ? 8.568 2.239 -7.965 1.00 83.44 87 ILE A O 1
ATOM 727 N N . VAL A 1 88 ? 10.413 3.392 -7.406 1.00 86.94 88 VAL A N 1
ATOM 728 C CA . VAL A 1 88 ? 11.089 2.276 -6.734 1.00 86.94 88 VAL A CA 1
ATOM 729 C C . VAL A 1 88 ? 11.346 2.597 -5.265 1.00 86.94 88 VAL A C 1
ATOM 731 O O . VAL A 1 88 ? 11.945 3.616 -4.922 1.00 86.94 88 VAL A O 1
ATOM 734 N N . ILE A 1 89 ? 10.946 1.684 -4.387 1.00 89.31 89 ILE A N 1
ATOM 735 C CA . ILE A 1 89 ? 11.342 1.628 -2.985 1.00 89.31 89 ILE A CA 1
ATOM 736 C C . ILE A 1 89 ? 12.358 0.493 -2.839 1.00 89.31 89 ILE A C 1
ATOM 738 O O . ILE A 1 89 ? 12.096 -0.650 -3.216 1.00 89.31 89 ILE A O 1
ATOM 742 N N . TYR A 1 90 ? 13.525 0.826 -2.295 1.00 88.50 90 TYR A N 1
ATOM 743 C CA . TYR A 1 90 ? 14.588 -0.123 -1.976 1.00 88.50 90 TYR A CA 1
ATOM 744 C C . TYR A 1 90 ? 14.558 -0.496 -0.493 1.00 88.50 90 TYR A C 1
ATOM 746 O O . TYR A 1 90 ? 14.047 0.269 0.328 1.00 88.50 90 TYR A O 1
ATOM 754 N N . HIS A 1 91 ? 15.150 -1.646 -0.165 1.00 88.56 91 HIS A N 1
ATOM 755 C CA . HIS A 1 91 ? 15.283 -2.163 1.202 1.00 88.56 91 HIS A CA 1
ATOM 756 C C . HIS A 1 91 ? 13.945 -2.362 1.938 1.00 88.56 91 HIS A C 1
ATOM 758 O O . HIS A 1 91 ? 13.883 -2.301 3.163 1.00 88.56 91 HIS A O 1
ATOM 764 N N . LEU A 1 92 ? 12.868 -2.625 1.195 1.00 90.88 92 LEU A N 1
ATOM 765 C CA . LEU A 1 92 ? 11.565 -2.998 1.735 1.00 90.88 92 LEU A CA 1
ATOM 766 C C . LEU A 1 92 ? 11.540 -4.506 2.020 1.00 90.88 92 LEU A C 1
ATOM 768 O O . LEU A 1 92 ? 11.033 -5.299 1.228 1.00 90.88 92 LEU A O 1
ATOM 772 N N . THR A 1 93 ? 12.178 -4.915 3.112 1.00 88.31 93 THR A N 1
ATOM 773 C CA . THR A 1 93 ? 12.311 -6.331 3.506 1.00 88.31 93 THR A CA 1
ATOM 774 C C . THR A 1 93 ? 11.326 -6.749 4.593 1.00 88.31 93 THR A C 1
ATOM 776 O O . THR A 1 93 ? 10.992 -7.924 4.698 1.00 88.31 93 THR A O 1
ATOM 779 N N . ASP A 1 94 ? 10.843 -5.795 5.386 1.00 90.94 94 ASP A N 1
ATOM 780 C CA . ASP A 1 94 ? 9.846 -6.034 6.424 1.00 90.94 94 ASP A CA 1
ATOM 781 C C . ASP A 1 94 ? 8.458 -6.271 5.811 1.00 90.94 94 ASP A C 1
ATOM 783 O O . ASP A 1 94 ? 7.924 -5.409 5.110 1.00 90.94 94 ASP A O 1
ATOM 787 N N . LEU A 1 95 ? 7.859 -7.427 6.111 1.00 88.56 95 LEU A N 1
ATOM 788 C CA . LEU A 1 95 ? 6.552 -7.825 5.579 1.00 88.56 95 LEU A CA 1
ATOM 789 C C . LEU A 1 95 ? 5.437 -6.854 5.980 1.00 88.56 95 LEU A C 1
ATOM 791 O O . LEU A 1 95 ? 4.534 -6.611 5.180 1.00 88.56 95 LEU A O 1
ATOM 795 N N . SER A 1 96 ? 5.504 -6.266 7.180 1.00 90.69 96 SER A N 1
ATOM 796 C CA . SER A 1 96 ? 4.516 -5.275 7.622 1.00 90.69 96 SER A CA 1
ATOM 797 C C . SER A 1 96 ? 4.564 -4.030 6.733 1.00 90.69 96 SER A C 1
ATOM 799 O O . SER A 1 96 ? 3.545 -3.588 6.203 1.00 90.69 96 SER A O 1
ATOM 801 N N . SER A 1 97 ? 5.768 -3.526 6.467 1.00 93.12 97 SER A N 1
ATOM 802 C CA . SER A 1 97 ? 6.000 -2.404 5.560 1.00 93.12 97 SER A CA 1
ATOM 803 C C . SER A 1 97 ? 5.604 -2.727 4.117 1.00 93.12 97 SER A C 1
ATOM 805 O O . SER A 1 97 ? 5.012 -1.876 3.458 1.00 93.12 97 SER A O 1
ATOM 807 N N . VAL A 1 98 ? 5.879 -3.941 3.623 1.00 92.62 98 VAL A N 1
ATOM 808 C CA . VAL A 1 98 ? 5.417 -4.392 2.295 1.00 92.62 98 VAL A CA 1
ATOM 809 C C . VAL A 1 98 ? 3.895 -4.351 2.216 1.00 92.62 98 VAL A C 1
ATOM 811 O O . VAL A 1 98 ? 3.361 -3.752 1.287 1.00 92.62 98 VAL A O 1
ATOM 814 N N . ASN A 1 99 ? 3.203 -4.924 3.203 1.00 93.62 99 ASN A N 1
ATOM 815 C CA . ASN A 1 99 ? 1.744 -4.944 3.237 1.00 93.62 99 ASN A CA 1
ATOM 816 C C . ASN A 1 99 ? 1.171 -3.518 3.281 1.00 93.62 99 ASN A C 1
ATOM 818 O O . ASN A 1 99 ? 0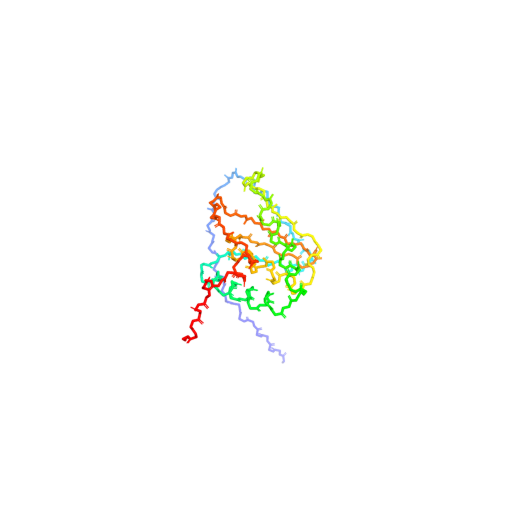.268 -3.193 2.521 1.00 93.62 99 ASN A O 1
ATOM 822 N N . ILE A 1 100 ? 1.750 -2.618 4.084 1.00 95.44 100 ILE A N 1
ATOM 823 C CA . ILE A 1 100 ? 1.346 -1.202 4.108 1.00 95.44 100 ILE A CA 1
ATOM 824 C C . ILE A 1 100 ? 1.462 -0.568 2.716 1.00 95.44 100 ILE A C 1
ATOM 826 O O . ILE A 1 100 ? 0.528 0.091 2.264 1.00 95.44 100 ILE A O 1
ATOM 830 N N . VAL A 1 101 ? 2.583 -0.773 2.020 1.00 94.06 101 VAL A N 1
ATOM 831 C CA . VAL A 1 101 ? 2.797 -0.204 0.681 1.00 94.06 101 VAL A CA 1
ATOM 832 C C . VAL A 1 101 ? 1.842 -0.817 -0.349 1.00 94.06 101 VAL A C 1
ATOM 834 O O . VAL A 1 101 ? 1.343 -0.085 -1.199 1.00 94.06 101 VAL A O 1
ATOM 837 N N . GLN A 1 102 ? 1.532 -2.114 -0.260 1.00 93.44 102 GLN A N 1
ATOM 838 C CA . GLN A 1 102 ? 0.511 -2.753 -1.101 1.00 93.44 102 GLN A CA 1
ATOM 839 C C . GLN A 1 102 ? -0.863 -2.119 -0.880 1.00 93.44 102 GLN A C 1
ATOM 841 O O . GLN A 1 102 ? -1.518 -1.734 -1.840 1.00 93.44 102 GLN A O 1
ATOM 846 N N . LYS A 1 103 ? -1.266 -1.913 0.378 1.00 94.94 103 LYS A N 1
ATOM 847 C CA . LYS A 1 103 ? -2.554 -1.290 0.711 1.00 94.94 103 LYS A CA 1
ATOM 848 C C . LYS A 1 103 ? -2.639 0.169 0.277 1.00 94.94 103 LYS A C 1
ATOM 850 O O . LYS A 1 103 ? -3.697 0.614 -0.159 1.00 94.94 103 LYS A O 1
ATOM 855 N N . LEU A 1 104 ? -1.522 0.894 0.327 1.00 92.38 104 LEU A N 1
ATOM 856 C CA . LEU A 1 104 ? -1.421 2.222 -0.274 1.00 92.38 104 LEU A CA 1
ATOM 857 C C . LEU A 1 104 ? -1.536 2.166 -1.802 1.00 92.38 104 LEU A C 1
ATOM 859 O O . LEU A 1 104 ? -2.191 3.029 -2.373 1.00 92.38 104 LEU A O 1
ATOM 863 N N . CYS A 1 105 ? -0.960 1.159 -2.466 1.00 91.19 105 CYS A N 1
ATOM 864 C CA . CYS A 1 105 ? -1.140 0.980 -3.908 1.00 91.19 105 CYS A CA 1
ATOM 865 C C . CYS A 1 105 ? -2.606 0.725 -4.259 1.00 91.19 105 CYS A C 1
ATOM 867 O O . CYS A 1 105 ? -3.115 1.394 -5.149 1.00 91.19 105 CYS A O 1
ATOM 869 N N . ASP A 1 106 ? -3.293 -0.154 -3.527 1.00 90.88 106 ASP A N 1
ATOM 870 C CA . ASP A 1 106 ? -4.724 -0.404 -3.728 1.00 90.88 106 ASP A CA 1
ATOM 871 C C . ASP A 1 106 ? -5.521 0.906 -3.577 1.00 90.88 106 ASP A C 1
ATOM 873 O O . ASP A 1 106 ? -6.305 1.272 -4.450 1.00 90.88 106 ASP A O 1
ATOM 877 N N . TYR A 1 107 ? -5.264 1.672 -2.507 1.00 90.56 107 TYR A N 1
ATOM 878 C CA . TYR A 1 107 ? -5.942 2.945 -2.262 1.00 90.56 107 TYR A CA 1
ATOM 879 C C . TYR A 1 107 ? -5.655 3.990 -3.347 1.00 90.56 107 TYR A C 1
ATOM 881 O O . TYR A 1 107 ? -6.584 4.644 -3.812 1.00 90.56 107 TYR A O 1
ATOM 889 N N . TYR A 1 108 ? -4.409 4.141 -3.795 1.00 87.62 108 TYR A N 1
ATOM 890 C CA . TYR A 1 108 ? -4.022 5.106 -4.832 1.00 87.62 108 TYR A CA 1
ATOM 891 C C . TYR A 1 108 ? -4.182 4.589 -6.267 1.00 87.62 108 TYR A C 1
ATOM 893 O O . TYR A 1 108 ? -3.771 5.277 -7.202 1.00 87.62 108 TYR A O 1
ATOM 901 N N . LEU A 1 109 ? -4.817 3.425 -6.448 1.00 87.25 109 LEU A N 1
ATOM 902 C CA . LEU A 1 109 ? -5.073 2.804 -7.751 1.00 87.25 109 LEU A CA 1
ATOM 903 C C . LEU A 1 109 ? -3.784 2.479 -8.528 1.00 87.25 109 LEU A C 1
ATOM 905 O O . LEU A 1 109 ? -3.735 2.544 -9.755 1.00 87.25 109 LEU A O 1
ATOM 909 N N . CYS A 1 110 ? -2.711 2.148 -7.815 1.00 86.31 110 CYS A N 1
ATOM 910 C CA . CYS A 1 110 ? -1.418 1.837 -8.404 1.00 86.31 110 CYS A CA 1
ATOM 911 C C . CYS A 1 110 ? -1.304 0.355 -8.770 1.00 86.31 110 CYS A C 1
ATOM 913 O O . CYS A 1 110 ? -1.694 -0.524 -7.999 1.00 86.31 110 CYS A O 1
ATOM 915 N N . ASN A 1 111 ? -0.626 0.071 -9.882 1.00 88.19 111 ASN A N 1
ATOM 916 C CA . ASN A 1 111 ? -0.069 -1.261 -10.120 1.00 88.19 111 ASN A CA 1
ATOM 917 C C . ASN A 1 111 ? 1.275 -1.380 -9.410 1.00 88.19 111 ASN A C 1
ATOM 919 O O . ASN A 1 111 ? 2.013 -0.398 -9.309 1.00 88.19 111 ASN A O 1
ATOM 923 N N . TRP A 1 112 ? 1.619 -2.577 -8.941 1.00 91.25 112 TRP A N 1
ATOM 924 C CA . TRP A 1 112 ? 2.847 -2.798 -8.199 1.00 91.25 112 TRP A CA 1
ATOM 925 C C . TRP A 1 112 ? 3.514 -4.146 -8.470 1.00 91.25 112 TRP A C 1
ATOM 927 O O . TRP A 1 112 ? 2.930 -5.125 -8.932 1.00 91.25 112 TRP A O 1
ATOM 937 N N . PHE A 1 113 ? 4.801 -4.166 -8.156 1.00 90.56 113 PHE A N 1
ATOM 938 C CA . PHE A 1 113 ? 5.718 -5.284 -8.280 1.00 90.56 113 PHE A CA 1
ATOM 939 C C . PHE A 1 113 ? 6.573 -5.345 -7.020 1.00 90.56 113 PHE A C 1
ATOM 941 O O . PHE A 1 113 ? 7.143 -4.335 -6.610 1.00 90.56 113 PHE A O 1
ATOM 948 N N . TYR A 1 114 ? 6.735 -6.524 -6.436 1.00 90.94 114 TYR A N 1
ATOM 949 C CA . TYR A 1 114 ? 7.594 -6.733 -5.282 1.00 90.94 114 TYR A CA 1
ATOM 950 C C . TYR A 1 114 ? 8.513 -7.935 -5.474 1.00 90.94 114 TYR A C 1
ATOM 952 O O . TYR A 1 114 ? 8.082 -9.044 -5.784 1.00 90.94 114 TYR A O 1
ATOM 960 N N . CYS A 1 115 ? 9.802 -7.707 -5.242 1.00 89.19 115 CYS A N 1
ATOM 961 C CA . CYS A 1 115 ? 10.832 -8.730 -5.247 1.00 89.19 115 CYS A CA 1
ATOM 962 C C . CYS A 1 115 ? 11.474 -8.809 -3.847 1.00 89.19 115 CYS A C 1
ATOM 964 O O . CYS A 1 115 ? 12.306 -7.953 -3.513 1.00 89.19 115 CYS A O 1
ATOM 966 N N . PRO A 1 116 ? 11.112 -9.814 -3.025 1.00 86.06 116 PRO A N 1
ATOM 967 C CA . PRO A 1 116 ? 11.604 -9.953 -1.657 1.00 86.06 116 PRO A CA 1
ATOM 968 C C . PRO A 1 116 ? 13.108 -10.198 -1.581 1.00 86.06 116 PRO A C 1
ATOM 970 O O . PRO A 1 116 ? 13.756 -9.681 -0.677 1.00 86.06 116 PRO A O 1
ATOM 973 N N . SER A 1 117 ? 13.687 -10.914 -2.554 1.00 84.94 117 SER A N 1
ATOM 974 C CA . SER A 1 117 ? 15.126 -11.222 -2.577 1.00 84.94 117 SER A CA 1
ATOM 975 C C . SER A 1 117 ? 16.012 -9.974 -2.609 1.00 84.94 117 SER A C 1
ATOM 977 O O . SER A 1 117 ? 17.162 -10.027 -2.185 1.00 84.94 117 SER A O 1
ATOM 979 N N . HIS A 1 118 ? 15.480 -8.845 -3.083 1.00 84.38 118 HIS A N 1
ATOM 980 C CA . HIS A 1 118 ? 16.186 -7.564 -3.134 1.00 84.38 118 HIS A CA 1
ATOM 981 C C . HIS A 1 118 ? 15.524 -6.477 -2.275 1.00 84.38 118 HIS A C 1
ATOM 983 O O . HIS A 1 118 ? 15.974 -5.331 -2.292 1.00 84.38 1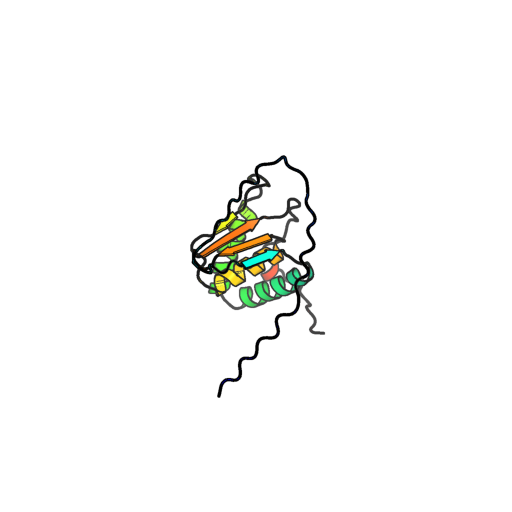18 HIS A O 1
ATOM 989 N N . GLY A 1 119 ? 14.427 -6.796 -1.574 1.00 87.75 119 GLY A N 1
ATOM 990 C CA . GLY A 1 119 ? 13.581 -5.803 -0.906 1.00 87.75 119 GLY A CA 1
ATOM 991 C C . GLY A 1 119 ? 13.146 -4.678 -1.851 1.00 87.75 119 GLY A C 1
ATOM 992 O O . GLY A 1 119 ? 13.128 -3.511 -1.460 1.00 87.75 119 GLY A O 1
ATOM 993 N N . LYS A 1 120 ? 12.892 -5.001 -3.126 1.00 90.94 120 LYS A N 1
ATOM 994 C CA . LYS A 1 120 ? 12.605 -4.012 -4.171 1.00 90.94 120 LYS A CA 1
ATOM 995 C C . LYS A 1 120 ? 11.115 -3.987 -4.451 1.00 90.94 120 LYS A C 1
ATOM 997 O O . LYS A 1 120 ? 10.574 -4.963 -4.963 1.00 90.94 120 LYS A O 1
ATOM 1002 N N . PHE A 1 121 ? 10.481 -2.858 -4.170 1.00 92.12 121 PHE A N 1
ATOM 1003 C CA . PHE A 1 121 ? 9.079 -2.617 -4.483 1.00 92.12 121 PHE A CA 1
ATOM 1004 C C . PHE A 1 121 ? 8.989 -1.548 -5.564 1.00 92.12 121 PHE A C 1
ATOM 1006 O O . PHE A 1 121 ? 9.594 -0.487 -5.433 1.00 92.12 121 PHE A O 1
ATOM 1013 N N . LYS A 1 122 ? 8.272 -1.826 -6.645 1.00 90.56 122 LYS A N 1
ATOM 1014 C CA . LYS A 1 122 ? 8.015 -0.875 -7.721 1.00 90.56 122 LYS A CA 1
ATOM 1015 C C . LYS A 1 122 ? 6.521 -0.636 -7.843 1.00 90.56 122 LYS A C 1
ATOM 1017 O O . LYS A 1 122 ? 5.768 -1.589 -7.694 1.00 90.56 122 LYS A O 1
ATOM 1022 N N . PHE A 1 123 ? 6.105 0.581 -8.162 1.00 88.81 123 PHE A N 1
ATOM 1023 C CA . PHE A 1 123 ? 4.708 0.855 -8.490 1.00 88.81 123 PHE A CA 1
ATOM 1024 C C . PHE A 1 123 ? 4.559 1.962 -9.532 1.00 88.81 123 PHE A C 1
ATOM 1026 O O . PHE A 1 123 ? 5.455 2.791 -9.699 1.00 88.81 123 PHE A O 1
ATOM 1033 N N . THR A 1 124 ? 3.426 1.955 -10.228 1.00 84.81 124 THR A N 1
ATOM 1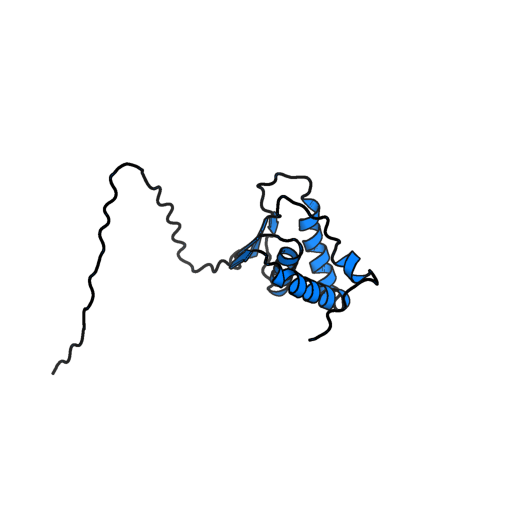034 C CA . THR A 1 124 ? 3.029 2.942 -11.240 1.00 84.81 124 THR A CA 1
ATOM 1035 C C . THR A 1 124 ? 1.667 3.510 -10.867 1.00 84.81 124 THR A C 1
ATOM 1037 O O . THR A 1 124 ? 0.776 2.747 -10.488 1.00 84.81 124 THR A O 1
ATOM 1040 N N . ARG A 1 125 ? 1.503 4.831 -10.967 1.00 75.75 125 ARG A N 1
ATOM 1041 C CA . ARG A 1 125 ? 0.201 5.490 -10.792 1.00 75.75 125 ARG A CA 1
ATOM 1042 C C . ARG A 1 125 ? -0.575 5.480 -12.117 1.00 75.75 125 ARG A C 1
ATOM 1044 O O . ARG A 1 125 ? 0.064 5.423 -13.164 1.00 75.75 125 ARG A O 1
ATOM 1051 N N . PRO A 1 126 ? -1.914 5.515 -12.081 1.00 73.31 126 PRO A N 1
ATOM 1052 C CA . PRO A 1 126 ? -2.720 5.723 -13.277 1.00 73.31 126 PRO A CA 1
ATOM 1053 C C . PRO A 1 126 ? -2.647 7.189 -13.736 1.00 73.31 126 PRO A C 1
ATOM 1055 O O . PRO A 1 126 ? -2.482 8.085 -12.908 1.00 73.31 126 PRO A O 1
ATOM 1058 N N . ASP A 1 127 ? -2.793 7.422 -15.045 1.00 64.62 127 ASP A N 1
ATOM 1059 C CA . ASP A 1 127 ? -2.669 8.749 -15.681 1.00 64.62 127 ASP A CA 1
ATOM 1060 C C . ASP A 1 127 ? -3.742 9.746 -15.229 1.00 64.62 127 ASP A C 1
ATOM 1062 O O . ASP A 1 127 ? -3.502 10.948 -15.119 1.00 64.62 127 ASP A O 1
ATOM 1066 N N . SER A 1 128 ? -4.945 9.249 -14.942 1.00 60.94 128 SER A N 1
ATOM 1067 C CA . SER A 1 128 ? -5.954 10.020 -14.233 1.00 60.94 128 SER A CA 1
ATOM 1068 C C . SER A 1 128 ? -5.571 10.018 -12.759 1.00 60.94 128 SER A C 1
ATOM 1070 O O . SER A 1 128 ? -5.723 8.991 -12.098 1.00 60.94 128 SER A O 1
ATOM 1072 N N . ASP A 1 129 ? -5.059 11.139 -12.259 1.00 61.78 129 ASP A N 1
ATOM 1073 C CA . ASP A 1 129 ? -4.830 11.384 -10.836 1.00 61.78 129 ASP A CA 1
ATOM 1074 C C . ASP A 1 129 ? -6.152 11.865 -10.206 1.00 61.78 129 ASP A C 1
ATOM 1076 O O . ASP A 1 129 ? -6.439 13.067 -10.241 1.00 61.78 129 ASP A O 1
ATOM 1080 N N . PRO A 1 130 ? -7.026 10.986 -9.665 1.00 59.97 130 PRO A N 1
ATOM 1081 C CA . PRO A 1 130 ? -8.062 11.473 -8.783 1.00 59.97 130 PRO A CA 1
ATOM 1082 C C . PRO A 1 130 ? -7.335 12.015 -7.559 1.00 59.97 130 PRO A C 1
ATOM 1084 O O . PRO A 1 130 ? -6.669 11.253 -6.858 1.00 59.97 130 PRO A O 1
ATOM 1087 N N . PHE A 1 131 ? -7.472 13.315 -7.298 1.00 67.81 131 PHE A N 1
ATOM 1088 C CA . PHE A 1 131 ? -7.042 13.920 -6.045 1.00 67.81 131 PHE A CA 1
ATOM 1089 C C . PHE A 1 131 ? -7.647 13.115 -4.885 1.00 67.81 131 PHE A C 1
ATOM 1091 O O . PHE A 1 131 ? -8.820 13.271 -4.541 1.00 67.81 131 PHE A O 1
ATOM 1098 N N . LYS A 1 132 ? -6.866 12.181 -4.333 1.00 80.25 132 LYS A N 1
ATOM 1099 C CA . LYS A 1 132 ? -7.269 11.340 -3.209 1.00 80.25 132 LYS A CA 1
ATOM 1100 C C . LYS A 1 132 ? -6.737 11.977 -1.932 1.00 80.25 132 LYS A C 1
ATOM 1102 O O . LYS A 1 132 ? -5.535 12.251 -1.864 1.00 80.25 132 LYS A O 1
ATOM 1107 N N . PRO A 1 133 ? -7.594 12.203 -0.921 1.00 87.44 133 PRO A N 1
ATOM 1108 C CA . PRO A 1 133 ? -7.145 12.743 0.354 1.00 87.44 133 PRO A CA 1
ATOM 1109 C C . PRO A 1 133 ? -6.110 11.807 0.980 1.00 87.44 133 PRO A C 1
ATOM 1111 O O . PRO A 1 133 ? -6.136 10.593 0.743 1.00 87.44 133 PRO A O 1
ATOM 1114 N N . SER A 1 134 ? -5.200 12.363 1.777 1.00 90.12 134 SER A N 1
ATOM 1115 C CA . SER A 1 134 ? -4.242 11.531 2.502 1.00 90.12 134 SER A CA 1
ATOM 1116 C C . SER A 1 134 ? -4.960 10.669 3.544 1.00 90.12 134 SER A C 1
ATOM 1118 O O . SER A 1 134 ? -6.022 11.030 4.064 1.00 90.12 134 SER A O 1
ATOM 1120 N N . ILE A 1 135 ? -4.366 9.533 3.902 1.00 92.12 135 ILE A N 1
ATOM 1121 C CA . ILE A 1 135 ? -4.838 8.686 5.000 1.00 92.12 135 ILE A CA 1
ATOM 1122 C C . ILE A 1 135 ? -4.880 9.489 6.302 1.00 92.12 135 ILE A C 1
ATOM 1124 O O . ILE A 1 135 ? -5.800 9.311 7.104 1.00 92.12 135 ILE A O 1
ATOM 1128 N N . GLN A 1 136 ? -3.932 10.413 6.499 1.00 90.50 136 GLN A N 1
ATOM 1129 C CA . GLN A 1 136 ? -3.964 11.340 7.624 1.00 90.50 136 GLN A CA 1
ATOM 1130 C C . GLN A 1 136 ? -5.246 12.179 7.619 1.00 90.50 136 GLN A C 1
ATOM 1132 O O . GLN A 1 136 ? -5.943 12.181 8.635 1.00 90.50 136 GLN A O 1
ATOM 1137 N N . ASP A 1 137 ? -5.577 12.832 6.504 1.00 89.44 137 ASP A N 1
ATOM 1138 C CA . ASP A 1 137 ? -6.751 13.708 6.391 1.00 89.44 137 ASP A CA 1
ATOM 1139 C C . ASP A 1 137 ? -8.050 12.941 6.649 1.00 89.44 137 ASP A C 1
ATOM 1141 O O . ASP A 1 137 ? -8.903 13.387 7.415 1.00 89.44 137 ASP A O 1
ATOM 1145 N N . ILE A 1 138 ? -8.173 11.735 6.091 1.00 90.31 138 ILE A N 1
ATOM 1146 C CA . ILE A 1 138 ? -9.337 10.869 6.318 1.00 90.31 138 ILE A CA 1
ATOM 1147 C C . ILE A 1 138 ? -9.402 10.413 7.780 1.00 90.31 138 ILE A C 1
ATOM 1149 O O . ILE A 1 138 ? -10.477 10.352 8.370 1.00 90.31 138 ILE A O 1
ATOM 1153 N N . SER A 1 139 ? -8.259 10.109 8.404 1.00 86.88 139 SER A N 1
ATOM 1154 C CA . SER A 1 139 ? -8.232 9.615 9.785 1.00 86.88 139 SER A CA 1
ATOM 1155 C C . SER A 1 139 ? -8.705 10.652 10.808 1.00 86.88 139 SER A C 1
ATOM 1157 O O . SER A 1 139 ? -9.269 10.261 11.836 1.00 86.88 139 SER A O 1
ATOM 1159 N N . VAL A 1 140 ? -8.480 11.942 10.530 1.00 84.25 140 VAL A N 1
ATOM 1160 C CA . VAL A 1 140 ? -8.852 13.067 11.405 1.00 84.25 140 VAL A CA 1
ATOM 1161 C C . VAL A 1 140 ? -10.202 13.677 11.041 1.00 84.25 140 VAL A C 1
ATOM 1163 O O . VAL A 1 140 ? -10.834 14.310 11.890 1.00 84.25 140 VAL A O 1
ATOM 1166 N N . SER A 1 141 ? -10.665 13.483 9.804 1.00 73.75 141 SER A N 1
ATOM 1167 C CA . SER A 1 141 ? -11.977 13.947 9.379 1.00 73.75 141 SER A CA 1
ATOM 1168 C C . SER A 1 141 ? -13.071 13.170 10.113 1.00 73.75 141 SER A C 1
ATOM 1170 O O . SER A 1 141 ? -13.092 11.940 10.139 1.00 73.75 141 SER A O 1
ATOM 1172 N N . ARG A 1 142 ? -14.014 13.892 10.728 1.00 53.88 142 ARG A N 1
ATOM 1173 C CA . ARG A 1 142 ? -15.186 13.300 11.404 1.00 53.88 142 ARG A CA 1
ATOM 1174 C C . ARG A 1 142 ? -16.217 12.722 10.421 1.00 53.88 142 ARG A C 1
ATOM 1176 O O . ARG A 1 142 ? -17.256 12.239 10.858 1.00 53.88 142 ARG A O 1
ATOM 1183 N N . TYR A 1 143 ? -15.947 12.781 9.118 1.00 49.12 143 TYR A N 1
ATOM 1184 C CA . TYR A 1 143 ? -16.848 12.333 8.067 1.00 49.12 143 TYR A CA 1
ATOM 1185 C C . TYR A 1 143 ? -16.376 11.008 7.458 1.00 49.12 143 TYR A C 1
ATOM 1187 O O . TYR A 1 143 ? -15.389 10.979 6.732 1.00 49.12 143 TYR A O 1
ATOM 1195 N N . ILE A 1 144 ? -17.187 9.968 7.707 1.00 48.97 144 ILE A N 1
ATOM 1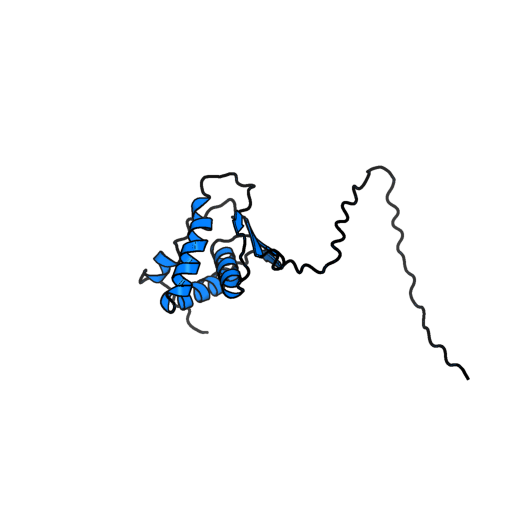196 C CA . ILE A 1 144 ? -17.248 8.668 7.013 1.00 48.97 144 ILE A CA 1
ATOM 1197 C C . ILE A 1 144 ? -16.053 7.771 7.388 1.00 48.97 144 ILE A C 1
ATOM 1199 O O . ILE A 1 144 ? -14.902 8.089 7.140 1.00 48.97 144 ILE A O 1
ATOM 1203 N N . VAL A 1 145 ? -16.265 6.659 8.099 1.00 46.94 145 VAL A N 1
ATOM 1204 C CA . VAL A 1 145 ? -16.817 5.457 7.477 1.00 46.94 145 VAL A CA 1
ATOM 1205 C C . VAL A 1 145 ? -17.795 4.692 8.388 1.00 46.94 145 VAL A C 1
ATOM 1207 O O . VAL A 1 145 ? -17.378 3.992 9.309 1.00 46.94 145 VAL A O 1
ATOM 1210 N N . ASN A 1 146 ? -19.092 4.760 8.062 1.00 43.06 146 ASN A N 1
ATOM 1211 C CA . ASN A 1 146 ? -20.033 3.668 8.329 1.00 43.06 146 ASN A CA 1
ATOM 1212 C C . ASN A 1 146 ? -19.669 2.514 7.381 1.00 43.06 146 ASN A C 1
ATOM 1214 O O . ASN A 1 146 ? -20.249 2.381 6.308 1.00 43.06 146 ASN A O 1
ATOM 1218 N N . ILE A 1 147 ? -18.675 1.701 7.740 1.00 49.44 147 ILE A N 1
ATOM 1219 C CA . ILE A 1 147 ? -18.632 0.320 7.252 1.00 49.44 147 ILE A CA 1
ATOM 1220 C C . ILE A 1 147 ? -19.485 -0.409 8.274 1.00 49.44 147 ILE A C 1
ATOM 1222 O O . ILE A 1 147 ? -18.986 -0.854 9.305 1.00 49.44 147 ILE A O 1
ATOM 1226 N N . GLU A 1 148 ? -20.794 -0.390 8.040 1.00 42.56 148 GLU A N 1
ATOM 1227 C CA . GLU A 1 148 ? -21.697 -1.295 8.729 1.00 42.56 148 GLU A CA 1
ATOM 1228 C C . GLU A 1 148 ? -21.263 -2.717 8.380 1.00 42.56 148 GLU A C 1
ATOM 1230 O O . GLU A 1 148 ? -21.169 -3.085 7.206 1.00 42.56 148 GLU A O 1
ATOM 1235 N N . ASP A 1 149 ? -20.948 -3.486 9.418 1.00 43.75 149 ASP A N 1
ATOM 1236 C CA . ASP A 1 149 ? -20.829 -4.930 9.340 1.00 43.75 149 ASP A CA 1
ATOM 1237 C C . ASP A 1 149 ? -22.195 -5.487 8.894 1.00 43.75 149 ASP A C 1
ATOM 1239 O O . ASP A 1 149 ? -23.176 -5.430 9.638 1.00 43.75 149 ASP A O 1
ATOM 1243 N N . LYS A 1 150 ? -22.267 -5.980 7.655 1.00 39.22 150 LYS A N 1
ATOM 1244 C CA . LYS A 1 150 ? -23.337 -6.858 7.170 1.00 39.22 150 LYS A CA 1
ATOM 1245 C C . LYS A 1 150 ? -22.743 -8.196 6.774 1.00 39.22 150 LYS A C 1
ATOM 1247 O O . LYS A 1 150 ? -21.664 -8.184 6.137 1.00 39.22 150 LYS A O 1
#

Foldseek 3Di:
DDDDDDDDDDDDDPDDDDDDDDPPPPPPPPDPDCQPKDWDFADLVLQVVLLVVLLVVCVVDPVSVVLLVVLVCVVVVPPPDDQPDKDKDWPQQDPSSVSSNVSVCNNQRWIWMAGNVGSIIIIHGDPPRPPDDRSVVVNPDPDDDPPPDD

Organism: Thelohanellus kitauei (NCBI:txid669202)

Radius of gyration: 23.2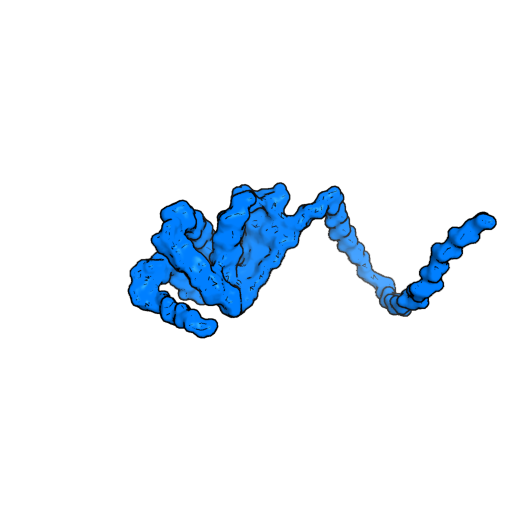2 Å; chains: 1; bounding box: 42×78×59 Å

Secondary structure (DSSP, 8-state):
-------------------S-----------SS----EEE---HHHHHHHHHHHHHHHHH-HHHHHHHHHHHHHHHTTTTS-TTPPEEE-----HHHHHHHHHHHHHTT-EEEEEGGGTEEEEE--SS---PPPHHHHHH-SS-------

pLDDT: mean 71.01, std 22.84, range [31.52, 95.44]

Sequence (150 aa):
MKKESNRQLFEMTDRQELPNGVPKKKNGFASRFPHGVYFGSYVDSDIDKSLKFLLTNYKNSDSFRKTVNRYERKFVARSEQSPDDYIVIYHLTDLSSVNIVQKLCDYYLCNWFYCPSHGKFKFTRPDSDPFKPSIQDISVSRYIVNIEDK